Protein 3FSA (pdb70)

Sequence (122 aa):
AECSSVDIIQGNDQMQFNTNAITVDKSCKQQFTVNLSHPGNLPKNVMMGHNWVLSTAADMMQGVVTDGMASSGLDKDYLKPDDSRVIIAHTKLIGSGEKKDSSVTFDVSKLE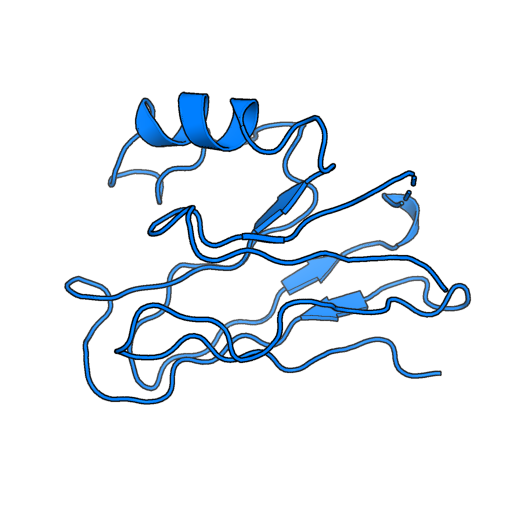QQQYYMMFFCAAHAAMKGTTLTTTLK

CATH classification: 2.60.40.420

InterPro domains:
  IPR000923 Blue (type 1) copper domain [PF00127] (21-148)
  IPR008972 Cupredoxin [G3DSA:2.60.40.420] (21-148)
  IPR008972 Cupredoxin [SSF49503] (21-147)
  IPR014068 Azurin [TIGR02695] (23-147)
  IPR014068 Azurin [cd13922] (23-147)
  IPR028871 Blue (type 1) copper protein, binding site [PS00196] (125-141)
  IPR050845 Copper-binding electron transfer protein [PTHR38439] (21-148)

Solvent-accessible surface area: 6513 Å² total; per-residue (Å²): 110,75,46,60,38,108,1,76,0,47,40,100,79,59,21,86,47,107,61,5,87,0,48,147,79,6,165,66,1,32,0,46,2,41,3,56,40,126,61,64,108,134,90,35,5,0,1,0,0,0,0,27,39,98,46,22,152,26,0,41,90,47,0,123,92,37,16,135,125,100,55,54,13,81,72,146,14,114,63,27,42,9,94,2,112,34,0,2,30,77,76,156,35,63,26,78,10,77,12,92,119,37,131,117,16,28,0,0,0,10,37,35,32,78,8,110,4,60,0,62,66,72

Secondary structure (DSSP, 8-state):
---EEEEEB-TTS-BS-SEEEE-TT-SEEEEEEE--SS--HHHH-B--EEEEHHHHHHHHHHHHHH-GGGTTS-TT-TT--EEPPPB-TT-EEEEEEEGGG---EEEE-SSSTT-EEEEEE-

GO terms:
  GO:0046914 transition metal ion binding (F, IDA)
  GO:0005507 copper ion binding (F, IMP)
  GO:0008270 zinc ion binding (F, IMP)
  GO:0042802 identical protein binding (F, IPI)
  GO:0005515 protein binding (F, IPI)

Radius of gyration: 13.49 Å; Cα contacts (8 Å, |Δi|>4): 338; chains: 1; bounding box: 36×30×26 Å

Organism: Pseudomonas aeruginosa (strain ATCC 15692 / DSM 22644 / CIP 104116 / JCM 14847 / LMG 12228 / 1C / PRS 101 / PAO1) (NCBI:txid208964)

Nearest PDB structures (foldseek):
  3fsa-assembly1_A  TM=1.008E+00  e=1.545E-28  Pseudomonas aeruginosa
  2xv0-assembly1_A  TM=1.008E+00  e=2.249E-27  Pseudomonas aeruginosa
  2xv2-assembly1_A  TM=1.007E+00  e=1.869E-26  Pseudomonas aeruginosa
  2hx9-assembly2_B  TM=9.773E-01  e=2.716E-26  Pseudomonas aeruginosa
  2hx7-assembly2_B  TM=9.762E-01  e=3.708E-26  Pseudomonas aeruginosa

B-factor: mean 9.91, std 6.48, range [3.51, 44.28]

Foldseek 3Di:
DAQEDEWEQEPVREIPDQEAEGELPDFKHKYKYAYADDWWLVVPWWKKWKFAPVCLVVQLVVLVVVDPVNQSGDPPPVRTQWMWDTGTHPDITMIMGGCVVDNWMKMATSVRRVHIHTYYHD

Structure (mmCIF, N/CA/C/O backbone):
data_3FSA
#
_entry.id   3FSA
#
_cell.length_a   40.135
_cell.length_b   46.314
_cell.length_c   58.096
_cell.angle_alpha   90.00
_cell.angle_beta   90.00
_cell.angle_gamma   90.00
#
_symmetry.space_group_name_H-M   'P 21 21 21'
#
loop_
_entity.id
_entity.type
_entity.pdbx_description
1 polymer Azurin
2 non-polymer 'COPPER (I) ION'
3 water water
#
loop_
_atom_site.group_PDB
_atom_site.id
_atom_site.type_symbol
_atom_site.label_atom_id
_atom_site.label_alt_id
_atom_site.label_comp_id
_atom_site.label_asym_id
_atom_site.label_entity_id
_atom_site.label_seq_id
_atom_site.pdbx_PDB_ins_code
_atom_site.Cartn_x
_atom_site.Cartn_y
_atom_site.Cartn_z
_atom_site.occupancy
_atom_site.B_iso_or_equiv
_atom_site.auth_seq_id
_atom_site.auth_comp_id
_atom_site.auth_asym_id
_atom_site.auth_atom_id
_atom_site.pdbx_PDB_model_num
ATOM 1 N N . ALA A 1 1 ? -7.466 43.720 20.262 1.00 19.55 1 ALA A N 1
ATOM 2 C CA . ALA A 1 1 ? -6.638 43.552 19.031 1.00 16.50 1 ALA A CA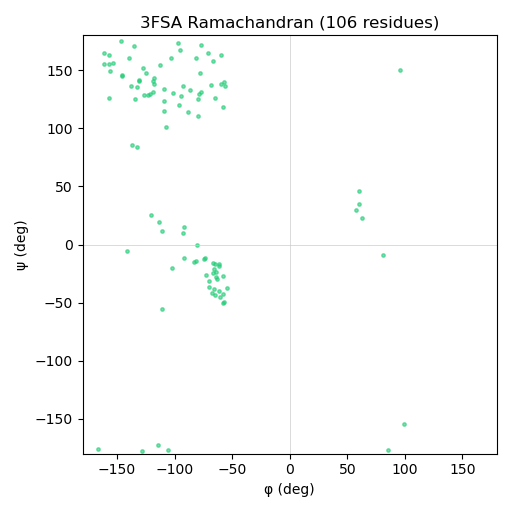 1
ATOM 3 C C . ALA A 1 1 ? -5.221 43.041 19.317 1.00 15.10 1 ALA A C 1
ATOM 4 O O . ALA A 1 1 ? -4.648 43.261 20.396 1.00 19.10 1 ALA A O 1
ATOM 6 N N . GLU A 1 2 ? -4.697 42.344 18.342 1.00 13.17 2 GLU A N 1
ATOM 7 C CA . GLU A 1 2 ? -3.346 41.854 18.291 1.00 12.80 2 GLU A CA 1
ATOM 8 C C . GLU A 1 2 ? -2.550 42.869 17.472 1.00 11.87 2 GLU A C 1
ATOM 9 O O . GLU A 1 2 ? -2.880 43.078 16.285 1.00 15.78 2 GLU A O 1
ATOM 11 N N . CYS A 1 3 ? -1.506 43.492 18.035 1.00 8.10 3 CYS A N 1
ATOM 12 C CA . CYS A 1 3 ? -0.712 44.461 17.274 1.00 6.67 3 CYS A CA 1
ATOM 13 C C . CYS A 1 3 ? 0.759 44.027 17.199 1.00 5.23 3 CYS A C 1
ATOM 14 O O . CYS A 1 3 ? 1.660 44.836 16.984 1.00 5.04 3 CYS A O 1
ATOM 17 N N . SER A 1 4 ? 0.986 42.714 17.311 1.00 5.78 4 SER A N 1
ATOM 18 C CA A SER A 1 4 ? 2.314 42.204 17.055 0.50 4.85 4 SER A CA 1
ATOM 19 C CA B SER A 1 4 ? 2.332 42.149 17.143 0.50 5.80 4 SER A CA 1
ATOM 20 C C . SER A 1 4 ? 2.188 40.791 16.468 1.00 5.26 4 SER A C 1
ATOM 21 O O . SER A 1 4 ? 1.117 40.175 16.502 1.00 7.16 4 SER A O 1
ATOM 26 N N . VAL A 1 5 ? 3.311 40.317 15.934 1.00 4.72 5 VAL A N 1
ATOM 27 C CA . VAL A 1 5 ? 3.384 38.961 15.399 1.00 4.67 5 VAL A CA 1
ATOM 28 C C . VAL A 1 5 ? 4.780 38.443 15.661 1.00 4.33 5 VAL A C 1
ATOM 29 O O . VAL A 1 5 ? 5.765 39.174 15.590 1.00 4.91 5 VAL A O 1
ATOM 33 N N . ASP A 1 6 ? 4.852 37.124 15.926 1.00 4.83 6 ASP A N 1
ATOM 34 C CA . ASP A 1 6 ? 6.113 36.425 16.020 1.00 4.67 6 ASP A CA 1
ATOM 35 C C . ASP A 1 6 ? 6.324 35.653 14.695 1.00 5.23 6 ASP A C 1
ATOM 36 O O . ASP A 1 6 ? 5.411 34.966 14.232 1.00 6.58 6 ASP A O 1
ATOM 41 N N . ILE A 1 7 ? 7.508 35.813 14.109 1.00 4.35 7 ILE A N 1
ATOM 42 C CA A ILE A 1 7 ? 7.798 35.112 12.866 0.50 4.31 7 ILE A CA 1
ATOM 43 C CA B ILE A 1 7 ? 7.860 35.201 12.822 0.50 4.48 7 ILE A CA 1
ATOM 44 C C . ILE A 1 7 ? 9.179 34.500 12.984 1.00 3.98 7 ILE A C 1
ATOM 45 O O . ILE A 1 7 ? 10.085 35.036 13.633 1.00 4.66 7 ILE A O 1
ATOM 54 N N . GLN A 1 8 ? 9.324 33.327 12.358 1.00 4.01 8 GLN A N 1
ATOM 55 C CA . GLN A 1 8 ? 10.557 32.559 12.379 1.00 3.94 8 GLN A CA 1
ATOM 56 C C . GLN A 1 8 ? 11.100 32.432 10.956 1.00 4.28 8 GLN A C 1
ATOM 57 O O . GLN A 1 8 ? 10.320 32.249 10.014 1.00 5.13 8 GLN A O 1
ATOM 63 N N . GLY A 1 9 ? 12.425 32.485 10.831 1.00 4.21 9 GLY A N 1
ATOM 64 C CA . GLY A 1 9 ? 13.112 32.088 9.610 1.00 4.65 9 GLY A CA 1
ATOM 65 C C . GLY A 1 9 ? 14.117 30.997 9.967 1.00 4.61 9 GLY A C 1
ATOM 66 O O . GLY A 1 9 ? 14.890 31.179 10.910 1.00 5.58 9 GLY A O 1
ATOM 67 N N . ASN A 1 10 ? 14.102 29.867 9.256 1.00 5.27 10 ASN A N 1
ATOM 68 C CA . ASN A 1 10 ? 14.829 28.695 9.714 1.00 5.57 10 ASN A CA 1
ATOM 69 C C . ASN A 1 10 ? 15.986 28.306 8.808 1.00 5.16 10 ASN A C 1
ATOM 70 O O . ASN A 1 10 ? 16.367 29.024 7.870 1.00 6.04 10 ASN A O 1
ATOM 75 N N . ASP A 1 11 ? 16.593 27.153 9.093 1.00 5.73 11 ASP A N 1
ATOM 76 C CA . ASP A 1 11 ? 17.756 26.725 8.310 1.00 6.18 11 ASP A CA 1
ATOM 77 C C . ASP A 1 11 ? 17.372 26.245 6.919 1.00 8.15 11 ASP A C 1
ATOM 78 O O . ASP A 1 11 ? 18.249 26.042 6.077 1.00 11.90 11 ASP A O 1
ATOM 83 N N . GLN A 1 12 ? 16.076 26.046 6.688 1.00 8.27 12 GLN A N 1
ATOM 84 C CA . GLN A 1 12 ? 15.545 25.625 5.393 1.00 9.08 12 GLN A CA 1
ATOM 85 C C . GLN A 1 12 ? 15.135 26.795 4.499 1.00 8.02 12 GLN A C 1
ATOM 86 O O . GLN A 1 12 ? 14.474 26.614 3.481 1.00 9.37 12 GLN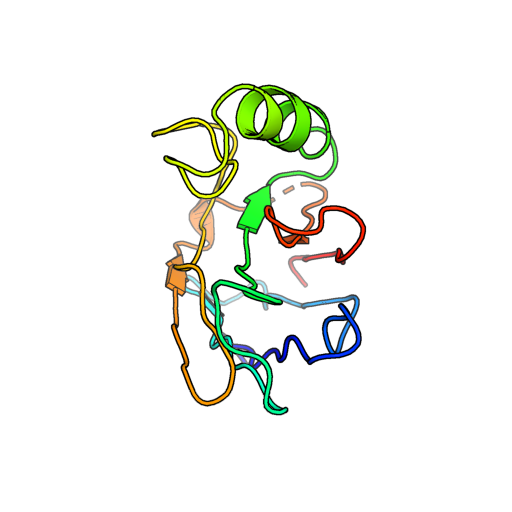 A O 1
ATOM 89 N N . MET A 1 13 ? 15.590 28.002 4.846 1.00 7.49 13 MET A N 1
ATOM 90 C CA . MET A 1 13 ? 15.387 29.168 3.985 1.00 7.31 13 MET A CA 1
ATOM 91 C C . MET A 1 13 ? 13.905 29.425 3.784 1.00 6.56 13 MET A C 1
ATOM 92 O O . MET A 1 13 ? 13.440 29.716 2.674 1.00 7.59 13 MET A O 1
ATOM 97 N N . GLN A 1 14 ? 13.145 29.379 4.895 1.00 7.31 14 GLN A N 1
ATOM 98 C CA . GLN A 1 14 ? 11.754 29.693 4.850 1.00 7.72 14 GLN A CA 1
ATOM 99 C C . GLN A 1 14 ? 11.297 30.395 6.162 1.00 6.41 14 GLN A C 1
ATOM 100 O O . GLN A 1 14 ? 11.799 30.107 7.261 1.00 7.13 14 GLN A O 1
ATOM 103 N N . PHE A 1 15 ? 10.354 31.329 5.975 1.00 5.72 15 PHE A N 1
ATOM 104 C CA . PHE A 1 15 ? 9.601 31.864 7.082 1.00 4.94 15 PHE A CA 1
ATOM 105 C C . PHE A 1 15 ? 8.480 30.884 7.410 1.00 5.67 15 PHE A C 1
ATOM 106 O O . PHE A 1 15 ? 8.094 30.046 6.582 1.00 8.28 15 PHE A O 1
ATOM 114 N N . ASN A 1 16 ? 7.950 31.018 8.635 1.00 5.34 16 ASN A N 1
ATOM 115 C CA . ASN A 1 16 ? 6.915 30.098 9.085 1.00 6.21 16 ASN A CA 1
ATOM 116 C C . ASN A 1 16 ? 5.501 30.583 8.830 1.00 7.20 16 ASN A C 1
ATOM 117 O O . ASN A 1 16 ? 4.525 29.944 9.269 1.00 10.55 16 ASN A O 1
ATOM 122 N N . THR A 1 17 ? 5.367 31.659 8.070 1.00 6.70 17 THR A N 1
ATOM 123 C CA . THR A 1 17 ? 4.064 32.072 7.558 1.00 7.78 17 THR A CA 1
ATOM 124 C C . THR A 1 17 ? 4.290 32.846 6.287 1.00 6.23 17 THR A C 1
ATOM 125 O O . THR A 1 17 ? 5.355 33.423 6.064 1.00 6.03 17 THR A O 1
ATOM 129 N N . ASN A 1 18 ? 3.241 32.860 5.465 1.00 6.25 18 ASN A N 1
ATOM 130 C CA . ASN A 1 18 ? 3.187 33.670 4.266 1.00 5.47 18 ASN A CA 1
ATOM 131 C C . ASN A 1 18 ? 2.179 34.811 4.365 1.00 5.01 18 ASN A C 1
ATOM 132 O O . ASN A 1 18 ? 1.930 35.465 3.354 1.00 5.15 18 ASN A O 1
ATOM 137 N N . ALA A 1 19 ? 1.650 35.092 5.548 1.00 5.93 19 ALA A N 1
ATOM 138 C CA . ALA A 1 19 ? 0.602 36.110 5.640 1.00 6.85 19 ALA A CA 1
ATOM 139 C C . ALA A 1 19 ? 0.578 36.654 7.076 1.00 7.71 19 ALA A C 1
ATOM 140 O O . ALA A 1 19 ? 0.477 35.913 8.048 1.00 12.03 19 ALA A O 1
ATOM 142 N N . ILE A 1 20 ? 0.679 37.973 7.188 1.00 6.36 20 ILE A N 1
ATOM 143 C CA . ILE A 1 20 ? 0.580 38.710 8.442 1.00 6.82 20 ILE A CA 1
ATOM 144 C C . ILE A 1 20 ? -0.606 39.632 8.333 1.00 7.70 20 ILE A C 1
ATOM 145 O O . ILE A 1 20 ? -0.809 40.270 7.287 1.00 8.83 20 ILE A O 1
ATOM 150 N N . THR A 1 21 ? -1.392 39.740 9.406 1.00 9.17 21 THR A N 1
ATOM 151 C CA . THR A 1 21 ? -2.484 40.694 9.524 1.00 9.77 21 THR A CA 1
ATOM 152 C C . THR A 1 21 ? -2.120 41.791 10.531 1.00 9.05 21 THR A C 1
ATOM 153 O O . THR A 1 21 ? -1.660 41.450 11.640 1.00 9.69 21 THR A O 1
ATOM 157 N N . VAL A 1 22 ? -2.373 43.044 10.141 1.00 8.53 22 VAL A N 1
ATOM 158 C CA . VAL A 1 22 ? -2.270 44.210 11.054 1.00 7.62 22 VAL A CA 1
ATOM 159 C C . VAL A 1 22 ? -3.707 44.677 11.308 1.00 7.72 22 VAL A C 1
ATOM 160 O O . VAL A 1 22 ? -4.393 45.112 10.365 1.00 10.24 22 VAL A O 1
ATOM 164 N N . ASP A 1 23 ? -4.194 44.583 12.546 1.00 7.66 23 ASP A N 1
ATOM 165 C CA . ASP A 1 23 ? -5.546 45.071 12.862 1.00 7.97 23 ASP A CA 1
ATOM 166 C C . ASP A 1 23 ? -5.624 46.546 12.549 1.00 8.01 23 ASP A C 1
ATOM 167 O O . ASP A 1 23 ? -4.730 47.304 12.925 1.00 8.83 23 ASP A O 1
ATOM 172 N N . LYS A 1 24 ? -6.749 46.957 11.938 1.00 9.36 24 LYS A N 1
ATOM 173 C CA . LYS A 1 24 ? -6.963 48.331 11.533 1.00 10.80 24 LYS A CA 1
ATOM 174 C C . LYS A 1 24 ? -6.955 49.312 12.735 1.00 10.21 24 LYS A C 1
ATOM 175 O O . LYS A 1 24 ? -6.805 50.527 12.521 1.00 11.15 24 LYS A O 1
ATOM 181 N N . SER A 1 25 ? -7.136 48.814 13.968 1.00 8.66 25 SER A N 1
ATOM 182 C CA . SER A 1 25 ? -7.085 49.672 15.143 1.00 9.10 25 SER A CA 1
ATOM 183 C C . SER A 1 25 ? -5.674 49.920 15.638 1.00 8.10 25 SER A C 1
ATOM 184 O O . SER A 1 25 ? -5.468 50.829 16.449 1.00 9.48 25 SER A O 1
ATOM 187 N N . CYS A 1 26 ? -4.691 49.140 15.203 1.00 8.09 26 CYS A N 1
ATOM 188 C CA . CYS A 1 26 ? -3.320 49.342 15.705 1.00 8.00 26 CYS A CA 1
ATOM 189 C C . CYS A 1 26 ? -2.740 50.662 15.200 1.00 7.93 26 CYS A C 1
ATOM 190 O O . CYS A 1 26 ? -2.858 50.967 14.020 1.00 10.02 26 CYS A O 1
ATOM 193 N N . LYS A 1 27 ? -2.073 51.399 16.069 1.00 7.94 27 LYS A N 1
ATOM 194 C CA . LYS A 1 27 ? -1.290 52.562 15.589 1.00 7.70 27 LYS A CA 1
ATOM 195 C C . LYS A 1 27 ? 0.194 52.269 15.519 1.00 6.98 27 LYS A C 1
ATOM 196 O O . LYS A 1 27 ? 0.901 52.932 14.770 1.00 8.73 27 LYS A O 1
ATOM 202 N N . GLN A 1 28 ? 0.656 51.234 16.243 1.00 6.93 28 GLN A N 1
ATOM 203 C CA A GLN A 1 28 ? 2.011 50.716 16.061 0.50 6.46 28 GLN A CA 1
ATOM 204 C CA B GLN A 1 28 ? 2.015 50.706 16.117 0.50 6.40 28 GLN A CA 1
ATOM 205 C C . GLN A 1 28 ? 1.880 49.200 15.974 1.00 6.58 28 GLN A C 1
ATOM 206 O O . GLN A 1 28 ? 0.952 48.598 16.537 1.00 9.18 28 GLN A O 1
ATOM 211 N N . PHE A 1 29 ? 2.827 48.607 15.271 1.00 5.56 29 PHE A N 1
ATOM 212 C CA . PHE A 1 29 ? 2.833 47.155 15.069 1.00 5.10 29 PHE A CA 1
ATOM 213 C C . PHE A 1 29 ? 4.271 46.667 15.236 1.00 4.40 29 PHE A C 1
ATOM 214 O O . PHE A 1 29 ? 5.195 47.314 14.747 1.00 5.00 29 PHE A O 1
ATOM 222 N N . THR A 1 30 ? 4.429 45.545 15.950 1.00 4.07 30 THR A N 1
ATOM 223 C CA . THR A 1 30 ? 5.737 45.001 16.232 1.00 3.71 30 THR A CA 1
ATOM 224 C C . THR A 1 30 ? 5.873 43.590 15.613 1.00 3.62 30 THR A C 1
ATOM 225 O O . THR A 1 30 ? 5.004 42.743 15.792 1.00 4.60 30 THR A O 1
ATOM 229 N N . VAL A 1 31 ? 6.992 43.387 14.907 1.00 3.61 31 VAL A N 1
ATOM 230 C CA . VAL A 1 31 ? 7.355 42.087 14.363 1.00 3.74 31 VAL A CA 1
ATOM 231 C C . VAL A 1 31 ? 8.546 41.558 15.162 1.00 3.76 31 VAL A C 1
ATOM 232 O O . VAL A 1 31 ? 9.581 42.221 15.246 1.00 4.53 31 VAL A O 1
ATOM 236 N N . ASN A 1 32 ? 8.365 40.362 15.730 1.00 4.02 32 ASN A N 1
ATOM 237 C CA . ASN A 1 32 ? 9.402 39.712 16.543 1.00 4.11 32 ASN A CA 1
ATOM 238 C C . ASN A 1 32 ? 9.964 38.529 15.711 1.00 4.12 32 ASN A C 1
ATOM 239 O O . ASN A 1 32 ? 9.324 37.491 15.618 1.00 4.69 32 ASN A O 1
ATOM 244 N N . LEU A 1 33 ? 11.127 38.751 15.107 1.00 4.22 33 LEU A N 1
ATOM 245 C CA . LEU A 1 33 ? 11.759 37.747 14.248 1.00 3.99 33 LEU A CA 1
ATOM 246 C C . LEU A 1 33 ? 12.734 36.895 15.086 1.00 3.99 33 LEU A C 1
ATOM 247 O O . LEU A 1 33 ? 13.518 37.414 15.889 1.00 4.90 33 LEU A O 1
ATOM 252 N N . SER A 1 34 ? 12.676 35.574 14.858 1.00 4.09 34 SER A N 1
ATOM 253 C CA . SER A 1 34 ? 13.632 34.659 15.463 1.00 3.93 34 SER A CA 1
ATOM 254 C C . SER A 1 34 ? 14.112 33.675 14.402 1.00 3.88 34 SER A C 1
ATOM 255 O O . SER A 1 34 ? 13.588 33.619 13.289 1.00 4.68 34 SER A O 1
ATOM 258 N N . HIS A 1 35 ? 15.142 32.895 14.776 1.00 4.78 35 HIS A N 1
ATOM 259 C CA . HIS A 1 35 ? 15.781 31.992 13.834 1.00 4.88 35 HIS A CA 1
ATOM 260 C C . HIS A 1 35 ? 16.039 30.643 14.550 1.00 5.44 35 HIS A C 1
ATOM 261 O O . HIS A 1 35 ? 17.139 30.358 15.004 1.00 6.99 35 HIS A O 1
ATOM 268 N N . PRO A 1 36 ? 15.040 29.777 14.541 1.00 5.66 36 PRO A N 1
ATOM 269 C CA . PRO A 1 36 ? 15.232 28.391 14.952 1.00 7.43 36 PRO A CA 1
ATOM 270 C C . PRO A 1 36 ? 16.331 27.746 13.997 1.00 7.55 36 PRO A C 1
ATOM 271 O O . PRO A 1 36 ? 16.581 28.224 12.874 1.00 7.68 36 PRO A O 1
ATOM 275 N N . GLY A 1 37 ? 16.840 26.636 14.462 1.00 8.04 37 GLY A N 1
ATOM 276 C CA . GLY A 1 37 ? 17.859 25.917 13.776 1.00 8.17 37 GLY A CA 1
ATOM 277 C C . GLY A 1 37 ? 19.224 26.205 14.339 1.00 7.28 37 GLY A C 1
ATOM 278 O O . GLY A 1 37 ? 19.393 26.528 15.518 1.00 8.01 37 GLY A O 1
ATOM 279 N N . ASN A 1 38 ? 20.221 26.031 13.463 1.00 5.76 38 ASN A N 1
ATOM 280 C CA . ASN A 1 38 ? 21.595 25.918 13.904 1.00 5.64 38 ASN A CA 1
ATOM 281 C C . ASN A 1 38 ? 22.575 26.614 13.012 1.00 5.19 38 ASN A C 1
ATOM 282 O O . ASN A 1 38 ? 23.784 26.635 13.361 1.00 6.08 38 ASN A O 1
ATOM 287 N N . LEU A 1 39 ? 22.167 27.173 11.865 1.00 5.00 39 LEU A N 1
ATOM 288 C CA . LEU A 1 39 ? 23.127 27.807 10.970 1.00 5.15 39 LEU A CA 1
ATOM 289 C C . LEU A 1 39 ? 23.327 29.269 11.383 1.00 4.92 39 LEU A C 1
ATOM 290 O O . LEU A 1 39 ? 22.368 30.020 11.603 1.00 5.36 39 LEU A O 1
ATOM 295 N N . PRO A 1 40 ? 24.599 29.695 11.455 1.00 5.15 40 PRO A N 1
ATOM 296 C CA . PRO A 1 40 ? 24.890 31.073 11.875 1.00 5.52 40 PRO A CA 1
ATOM 297 C C . PRO A 1 40 ? 24.633 32.060 10.744 1.00 5.69 40 PRO A C 1
ATOM 298 O O . PRO A 1 40 ? 24.381 31.691 9.578 1.00 6.22 40 PRO A O 1
ATOM 302 N N . LYS A 1 41 ? 24.700 33.343 11.090 1.00 6.56 41 LYS A N 1
ATOM 303 C CA . LYS A 1 41 ? 24.254 34.394 10.140 1.00 7.49 41 LYS A CA 1
ATOM 304 C C . LYS A 1 41 ? 25.103 34.519 8.926 1.00 8.16 41 LYS A C 1
ATOM 305 O O . LYS A 1 41 ? 24.593 34.989 7.903 1.00 9.13 41 LYS A O 1
ATOM 311 N N . ASN A 1 42 ? 26.370 34.112 8.991 1.00 8.07 42 ASN A N 1
ATOM 312 C CA . ASN A 1 42 ? 27.251 34.120 7.812 1.00 9.12 42 ASN A CA 1
ATOM 313 C C . ASN A 1 42 ? 27.038 32.914 6.904 1.00 9.01 42 ASN A C 1
ATOM 314 O O . ASN A 1 42 ? 27.716 32.797 5.876 1.00 11.76 42 ASN A O 1
ATOM 319 N N . VAL A 1 43 ? 26.120 32.009 7.256 1.00 7.68 43 VAL A N 1
ATOM 320 C CA . VAL A 1 43 ? 25.711 30.917 6.398 1.00 7.61 43 VAL A CA 1
ATOM 321 C C . VAL A 1 43 ? 24.270 31.127 5.932 1.00 6.79 43 VAL A C 1
ATOM 322 O O . VAL A 1 43 ? 24.007 31.104 4.737 1.00 8.58 43 VAL A O 1
ATOM 326 N N . MET A 1 44 ? 23.355 31.299 6.885 1.00 5.95 44 MET A N 1
ATOM 327 C CA A MET A 1 44 ? 21.901 31.323 6.625 0.50 5.69 44 MET A CA 1
ATOM 328 C CA B MET A 1 44 ? 21.963 31.454 6.539 0.50 6.78 44 MET A CA 1
ATOM 329 C C . MET A 1 44 ? 21.272 32.414 7.501 1.00 5.48 44 MET A C 1
ATOM 330 O O . MET A 1 44 ? 20.336 32.120 8.266 1.00 7.96 44 MET A O 1
ATOM 339 N N . GLY A 1 45 ? 21.746 33.640 7.435 1.00 5.80 45 GLY A N 1
ATOM 340 C CA . GLY A 1 45 ? 21.134 34.744 8.145 1.00 5.49 45 GLY A CA 1
ATOM 341 C C . GLY A 1 45 ? 19.876 35.219 7.412 1.00 5.47 45 GLY A C 1
ATOM 342 O O . GLY A 1 45 ? 19.801 35.175 6.177 1.00 6.73 45 GLY A O 1
ATOM 343 N N . HIS A 1 46 ? 18.898 35.694 8.203 1.00 4.39 46 HIS A N 1
ATOM 344 C CA . HIS A 1 46 ? 17.659 36.231 7.666 1.00 4.27 46 HIS A CA 1
ATOM 345 C C . HIS A 1 46 ? 17.393 37.609 8.241 1.00 4.10 46 HIS A C 1
ATOM 346 O O . HIS A 1 46 ? 17.739 37.884 9.394 1.00 4.67 46 HIS A O 1
ATOM 353 N N . ASN A 1 47 ? 16.692 38.438 7.477 1.00 4.57 47 ASN A N 1
ATOM 354 C CA . ASN A 1 47 ? 16.046 39.621 8.030 1.00 4.38 47 ASN A CA 1
ATOM 355 C C . ASN A 1 47 ? 14.574 39.609 7.583 1.00 4.54 47 ASN A C 1
ATOM 356 O O . ASN A 1 47 ? 14.099 38.686 6.930 1.00 4.80 47 ASN A O 1
ATOM 361 N N . TRP A 1 48 ? 13.877 40.666 7.980 1.00 4.33 48 TRP A N 1
ATOM 362 C CA . TRP A 1 48 ? 12.465 40.842 7.635 1.00 4.06 48 TRP A CA 1
ATOM 363 C C . TRP A 1 48 ? 12.322 42.282 7.173 1.00 3.58 48 TRP A C 1
ATOM 364 O O . TRP A 1 48 ? 12.729 43.216 7.903 1.00 4.46 48 TRP A O 1
ATOM 375 N N . VAL A 1 49 ? 11.781 42.465 5.969 1.00 3.51 49 VAL A N 1
ATOM 376 C CA . VAL A 1 49 ? 11.715 43.765 5.286 1.00 3.60 49 VAL A CA 1
ATOM 377 C C . VAL A 1 49 ? 10.279 43.938 4.800 1.00 3.81 49 VAL A C 1
ATOM 378 O O . VAL A 1 49 ? 9.687 42.987 4.289 1.00 4.66 49 VAL A O 1
ATOM 382 N N . LEU A 1 50 ? 9.760 45.160 4.904 1.00 3.65 50 LEU A N 1
ATOM 383 C CA . LEU A 1 50 ? 8.383 45.469 4.496 1.00 3.71 50 LEU A CA 1
ATOM 384 C C . LEU A 1 50 ? 8.397 46.558 3.426 1.00 3.76 50 LEU A C 1
ATOM 385 O O . LEU A 1 50 ? 9.013 47.605 3.605 1.00 4.19 50 LEU A O 1
ATOM 390 N N . SER A 1 51 ? 7.678 46.294 2.316 1.00 3.96 51 SER A N 1
ATOM 391 C CA . SER A 1 51 ? 7.463 47.309 1.270 1.00 4.16 51 SER A CA 1
ATOM 392 C C . SER A 1 51 ? 6.077 47.076 0.686 1.00 4.31 51 SER A C 1
ATOM 393 O O . SER A 1 51 ? 5.432 46.085 0.971 1.00 4.94 51 SER A O 1
ATOM 396 N N . THR A 1 52 ? 5.650 47.969 -0.210 1.00 4.69 52 THR A N 1
ATOM 397 C CA . THR A 1 52 ? 4.468 47.594 -1.000 1.00 5.11 52 THR A CA 1
ATOM 398 C C . THR A 1 52 ? 4.842 46.406 -1.910 1.00 4.76 52 THR A C 1
ATOM 399 O O . THR A 1 52 ? 6.015 46.190 -2.283 1.00 4.93 52 THR A O 1
ATOM 403 N N . ALA A 1 53 ? 3.825 45.658 -2.330 1.00 5.65 53 ALA A N 1
ATOM 404 C CA . ALA A 1 53 ? 4.050 44.604 -3.309 1.00 5.97 53 ALA A CA 1
ATOM 405 C C . ALA A 1 53 ? 4.666 45.148 -4.594 1.00 5.82 53 ALA A C 1
ATOM 406 O O . ALA A 1 53 ? 5.579 44.554 -5.172 1.00 6.96 53 ALA A O 1
ATOM 408 N N . ALA A 1 54 ? 4.159 46.290 -5.038 1.00 6.38 54 ALA A N 1
ATOM 409 C CA . ALA A 1 54 ? 4.623 46.918 -6.275 1.00 6.89 54 ALA A CA 1
ATOM 410 C C . ALA A 1 54 ? 6.077 47.348 -6.209 1.00 6.15 54 ALA A C 1
ATOM 411 O O . ALA A 1 54 ? 6.743 47.393 -7.262 1.00 7.05 54 ALA A O 1
ATOM 413 N N . ASP A 1 55 ? 6.594 47.659 -5.011 1.00 5.11 55 ASP A N 1
ATOM 414 C CA . ASP A 1 55 ? 7.959 48.086 -4.835 1.00 5.01 55 ASP A CA 1
ATOM 415 C C . ASP A 1 55 ? 8.951 46.953 -4.542 1.00 4.82 55 ASP A C 1
ATOM 416 O O . ASP A 1 55 ? 10.163 47.191 -4.561 1.00 5.25 55 ASP A O 1
ATOM 421 N N . MET A 1 56 ? 8.479 45.738 -4.245 1.00 5.05 56 MET A N 1
ATOM 422 C CA A MET A 1 56 ? 9.346 44.683 -3.781 0.50 5.33 56 MET A CA 1
ATOM 423 C CA B MET A 1 56 ? 9.383 44.731 -3.747 0.50 5.09 56 MET A CA 1
ATOM 424 C C . MET A 1 56 ? 10.498 44.433 -4.740 1.00 4.83 56 MET A C 1
ATOM 425 O O . MET A 1 56 ? 11.658 44.352 -4.335 1.00 5.21 56 MET A O 1
ATOM 434 N N . GLN A 1 57 ? 10.184 44.217 -6.024 1.00 5.05 57 GLN A N 1
ATOM 435 C CA . GLN A 1 57 ? 11.275 43.865 -6.956 1.00 4.96 57 GLN A CA 1
ATOM 436 C C . GLN A 1 57 ? 12.317 44.966 -7.048 1.00 4.89 57 GLN A C 1
ATOM 437 O O . GLN A 1 57 ? 13.514 44.675 -7.123 1.00 5.45 57 GLN A O 1
ATOM 443 N N . GLY A 1 58 ? 11.885 46.231 -7.071 1.00 5.04 58 GLY A N 1
ATOM 444 C CA . GLY A 1 58 ? 12.846 47.327 -7.163 1.00 5.57 58 GLY A CA 1
ATOM 445 C C . GLY A 1 58 ? 13.716 47.425 -5.921 1.00 4.89 58 GLY A C 1
ATOM 446 O O . GLY A 1 58 ? 14.916 47.727 -6.017 1.00 5.95 58 GLY A O 1
ATOM 447 N N . VAL A 1 59 ? 13.135 47.190 -4.748 1.00 4.93 59 VAL A N 1
ATOM 448 C CA . VAL A 1 59 ? 13.912 47.158 -3.511 1.00 5.27 59 VAL A CA 1
ATOM 449 C C . VAL A 1 59 ? 14.957 46.047 -3.593 1.00 5.22 59 VAL A C 1
ATOM 450 O O . VAL A 1 59 ? 16.130 46.249 -3.235 1.00 5.87 59 VAL A O 1
ATOM 454 N N . VAL A 1 60 ? 14.542 44.860 -4.057 1.00 5.09 60 VAL A N 1
ATOM 455 C CA . VAL A 1 60 ? 15.475 43.746 -4.158 1.00 5.82 60 VAL A CA 1
ATOM 456 C C . VAL A 1 60 ? 16.579 44.058 -5.200 1.00 5.83 60 VAL A C 1
ATOM 457 O O . VAL A 1 60 ? 17.764 43.790 -4.936 1.00 7.18 60 VAL A O 1
ATOM 461 N N . THR A 1 61 ? 16.202 44.611 -6.348 1.00 5.52 61 THR A N 1
ATOM 462 C CA . THR A 1 61 ? 17.209 44.926 -7.378 1.00 6.15 61 THR A CA 1
ATOM 463 C C . THR A 1 61 ? 18.252 45.871 -6.824 1.00 6.19 61 THR A C 1
ATOM 464 O O . THR A 1 61 ? 19.466 45.650 -6.980 1.00 7.50 61 THR A O 1
ATOM 468 N N . ASP A 1 62 ? 17.819 46.979 -6.196 1.00 5.97 62 ASP A N 1
ATOM 469 C CA . ASP A 1 62 ? 18.776 47.953 -5.700 1.00 6.40 62 ASP A CA 1
ATOM 470 C C . ASP A 1 62 ? 19.548 47.404 -4.501 1.00 7.12 62 ASP A C 1
ATOM 471 O O . ASP A 1 62 ? 20.700 47.763 -4.282 1.00 8.92 62 ASP A O 1
ATOM 476 N N . GLY A 1 63 ? 18.901 46.541 -3.720 1.00 7.11 63 GLY A N 1
ATOM 477 C CA . GLY A 1 63 ? 19.563 45.910 -2.597 1.00 7.84 63 GLY A CA 1
ATOM 478 C C . GLY A 1 63 ? 20.642 44.947 -3.051 1.00 8.50 63 GLY A C 1
ATOM 479 O O . GLY A 1 63 ? 21.716 44.865 -2.431 1.00 8.87 63 GLY A O 1
ATOM 480 N N . MET A 1 64 ? 20.356 44.164 -4.110 1.00 9.56 64 MET A N 1
ATOM 481 C CA . MET A 1 64 ? 21.319 43.239 -4.665 1.00 9.08 64 MET A CA 1
ATOM 482 C C . MET A 1 64 ? 22.519 44.036 -5.034 1.00 8.53 64 MET A C 1
ATOM 483 O O . MET A 1 64 ? 23.672 43.621 -4.757 1.00 10.09 64 MET A O 1
ATOM 488 N N . ALA A 1 65 ? 22.331 45.140 -5.757 1.00 10.18 65 ALA A N 1
ATOM 489 C CA . ALA A 1 65 ? 23.444 45.960 -6.219 1.00 10.68 65 ALA A CA 1
ATOM 490 C C . ALA A 1 65 ? 24.217 46.561 -5.052 1.00 10.92 65 ALA A C 1
ATOM 491 O O . ALA A 1 65 ? 25.437 46.737 -5.141 1.00 12.89 65 ALA A O 1
ATOM 493 N N . SER A 1 66 ? 23.552 46.815 -3.923 1.00 9.47 66 SER A N 1
ATOM 494 C CA A SER A 1 66 ? 24.220 47.358 -2.737 0.50 8.60 66 SER A CA 1
ATOM 495 C CA B SER A 1 66 ? 24.168 47.349 -2.735 0.50 9.55 66 SER A CA 1
ATOM 496 C C . SER A 1 66 ? 25.055 46.295 -1.998 1.00 10.28 66 SER A C 1
ATOM 497 O O . SER A 1 66 ? 26.057 46.621 -1.374 1.00 12.20 66 SER A O 1
ATOM 502 N N . GLY A 1 67 ? 24.645 45.035 -2.057 1.00 9.58 67 GLY A N 1
ATOM 503 C CA . GLY A 1 67 ? 25.461 43.915 -1.638 1.00 9.39 67 GLY A CA 1
ATOM 504 C C . GLY A 1 67 ? 25.449 43.520 -0.166 1.00 7.58 67 GLY A C 1
ATOM 505 O O . GLY A 1 67 ? 24.741 44.067 0.683 1.00 8.13 67 GLY A O 1
ATOM 506 N N . LEU A 1 68 ? 26.278 42.520 0.128 1.00 7.03 68 LEU A N 1
ATOM 507 C CA . LEU A 1 68 ? 26.409 41.939 1.445 1.00 7.50 68 LEU A CA 1
ATOM 508 C C . LEU A 1 68 ? 26.730 42.982 2.500 1.00 7.92 68 LEU A C 1
ATOM 509 O O . LEU A 1 68 ? 26.224 42.921 3.633 1.00 9.59 68 LEU A O 1
ATOM 514 N N . ASP A 1 69 ? 27.549 43.965 2.145 1.00 9.12 69 ASP A N 1
ATOM 515 C CA . ASP A 1 69 ? 27.999 44.985 3.071 1.00 10.11 69 ASP A CA 1
ATOM 516 C C . ASP A 1 69 ? 26.824 45.747 3.684 1.00 10.49 69 ASP A C 1
ATOM 517 O O . ASP A 1 69 ? 26.974 46.320 4.746 1.00 12.89 69 ASP A O 1
ATOM 522 N N . LYS A 1 70 ? 25.707 45.818 2.966 1.00 9.74 70 LYS A N 1
ATOM 523 C CA . LYS A 1 70 ? 24.516 46.561 3.366 1.00 9.73 70 LYS A CA 1
ATOM 524 C C . LYS A 1 70 ? 23.297 45.638 3.659 1.00 8.83 70 LYS A C 1
ATOM 525 O O . LYS A 1 70 ? 22.147 46.104 3.629 1.00 9.30 70 LYS A O 1
ATOM 531 N N . ASP A 1 71 ? 23.522 44.343 3.918 1.00 8.44 71 ASP A N 1
ATOM 532 C CA . ASP A 1 71 ? 22.408 43.389 4.129 1.00 8.01 71 ASP A CA 1
ATOM 533 C C . ASP A 1 71 ? 21.474 43.369 2.931 1.00 6.74 71 ASP A C 1
ATOM 534 O O . ASP A 1 71 ? 20.275 43.080 3.066 1.00 7.92 71 ASP A O 1
ATOM 539 N N . TYR A 1 72 ? 22.004 43.645 1.739 1.00 6.04 72 TYR A N 1
ATOM 540 C CA . TYR A 1 72 ? 21.210 43.553 0.505 1.00 6.10 72 TYR A CA 1
ATOM 541 C C . TYR A 1 72 ? 20.020 44.487 0.530 1.00 5.88 72 TYR A C 1
ATOM 542 O O . TYR A 1 72 ? 18.990 44.203 -0.116 1.00 6.13 72 TYR A O 1
ATOM 551 N N . LEU A 1 73 ? 20.178 45.657 1.143 1.00 6.42 73 LEU A N 1
ATOM 552 C CA . LEU A 1 73 ? 19.193 46.736 1.080 1.00 6.28 73 LEU A CA 1
ATOM 553 C C . LEU A 1 73 ? 19.930 48.042 0.760 1.00 6.92 73 LEU A C 1
ATOM 554 O O . LEU A 1 73 ? 20.972 48.337 1.351 1.00 8.71 73 LEU A O 1
ATOM 559 N N . LYS A 1 74 ? 19.370 48.829 -0.157 1.00 6.99 74 LYS A N 1
ATOM 560 C CA . LYS A 1 74 ? 19.908 50.154 -0.410 1.00 8.45 74 LYS A CA 1
ATOM 561 C C . LYS A 1 74 ? 19.714 50.983 0.872 1.00 8.74 74 LYS A C 1
ATOM 562 O O . LYS A 1 74 ? 18.582 51.118 1.367 1.00 8.26 74 LYS A O 1
ATOM 568 N N . PRO A 1 75 ? 20.778 51.582 1.407 1.00 10.42 75 PRO A N 1
ATOM 569 C CA . PRO A 1 75 ? 20.592 52.402 2.609 1.00 11.46 75 PRO A CA 1
ATOM 570 C C . PRO A 1 75 ? 19.569 53.499 2.390 1.00 11.10 75 PRO A C 1
ATOM 571 O O . PRO A 1 75 ? 19.568 54.157 1.375 1.00 11.83 75 PRO A O 1
ATOM 575 N N . ASP A 1 76 ? 18.697 53.665 3.377 1.00 11.86 76 ASP A N 1
ATOM 576 C CA . ASP A 1 76 ? 17.719 54.732 3.415 1.00 12.06 76 ASP A CA 1
ATOM 577 C C . ASP A 1 76 ? 16.709 54.656 2.261 1.00 11.41 76 ASP A C 1
ATOM 578 O O . ASP A 1 76 ? 16.049 55.638 1.946 1.00 14.39 76 ASP A O 1
ATOM 583 N N . ASP A 1 77 ? 16.526 53.490 1.695 1.00 9.60 77 ASP A N 1
ATOM 584 C CA . ASP A 1 77 ? 15.554 53.310 0.604 1.00 8.09 77 ASP A CA 1
ATOM 585 C C . ASP A 1 77 ? 14.168 53.727 1.069 1.00 7.84 77 ASP A C 1
ATOM 586 O O . ASP A 1 77 ? 13.620 53.135 2.030 1.00 8.34 77 ASP A O 1
ATOM 591 N N . SER A 1 78 ? 13.591 54.739 0.431 1.00 8.91 78 SER A N 1
ATOM 592 C CA . SER A 1 78 ? 12.300 55.263 0.834 1.00 10.19 78 SER A CA 1
ATOM 593 C C . SER A 1 78 ? 11.163 54.277 0.664 1.00 8.82 78 SER A C 1
ATOM 594 O O . SER A 1 78 ? 10.083 54.513 1.203 1.00 11.32 78 SER A O 1
ATOM 597 N N . ARG A 1 79 ? 11.363 53.224 -0.120 1.00 7.10 79 ARG A N 1
ATOM 598 C CA . ARG A 1 79 ? 10.329 52.212 -0.328 1.00 6.28 79 ARG A CA 1
ATOM 599 C C . ARG A 1 79 ? 10.276 51.199 0.807 1.00 5.62 79 ARG A C 1
ATOM 600 O O . ARG A 1 79 ? 9.330 50.414 0.861 1.00 6.49 79 ARG A O 1
ATOM 608 N N . VAL A 1 80 ? 11.287 51.146 1.667 1.00 5.94 80 VAL A N 1
ATOM 609 C CA . VAL A 1 80 ? 11.334 50.200 2.769 1.00 5.93 80 VAL A CA 1
ATOM 610 C C . VAL A 1 80 ? 10.634 50.857 3.966 1.00 5.60 80 VAL A C 1
ATOM 611 O O . VAL A 1 80 ? 11.102 51.867 4.506 1.00 7.22 80 VAL A O 1
ATOM 615 N N . ILE A 1 81 ? 9.504 50.295 4.368 1.00 5.27 81 ILE A N 1
ATOM 616 C CA A ILE A 1 81 ? 8.670 50.806 5.499 0.25 5.17 81 ILE A CA 1
ATOM 617 C CA B ILE A 1 81 ? 8.731 50.842 5.448 0.75 5.37 81 ILE A CA 1
ATOM 618 C C . ILE A 1 81 ? 9.362 50.531 6.803 1.00 5.16 81 ILE A C 1
ATOM 619 O O . ILE A 1 81 ? 9.367 51.371 7.713 1.00 6.57 81 ILE A O 1
ATOM 628 N N . ALA A 1 82 ? 9.886 49.314 6.932 1.00 4.58 82 ALA A N 1
ATOM 629 C CA . ALA A 1 82 ? 10.514 48.856 8.185 1.00 4.71 82 ALA A CA 1
ATOM 630 C C . ALA A 1 82 ? 11.391 47.658 7.825 1.00 4.13 82 ALA A C 1
ATOM 631 O O . ALA A 1 82 ? 11.131 46.948 6.835 1.00 4.71 82 ALA A O 1
ATOM 633 N N . HIS A 1 83 ? 12.404 47.409 8.650 1.00 4.30 83 HIS A N 1
ATOM 634 C CA . HIS A 1 83 ? 13.209 46.205 8.477 1.00 4.13 83 HIS A CA 1
ATOM 635 C C . HIS A 1 83 ? 13.876 45.871 9.803 1.00 4.18 83 HIS A C 1
ATOM 636 O O . HIS A 1 83 ? 14.114 46.757 10.620 1.00 5.14 83 HIS A O 1
ATOM 643 N N . THR A 1 84 ? 14.214 44.580 9.960 1.00 4.45 84 THR A N 1
ATOM 644 C CA . THR A 1 84 ? 14.999 44.133 11.086 1.00 4.26 84 THR A CA 1
ATOM 645 C C . THR A 1 84 ? 16.475 44.026 10.709 1.00 4.47 84 THR A C 1
ATOM 646 O O . THR A 1 84 ? 16.867 44.128 9.537 1.00 5.93 84 THR A O 1
ATOM 650 N N . LYS A 1 85 ? 17.299 43.757 11.723 1.00 4.88 85 LYS A N 1
ATOM 651 C CA . LYS A 1 85 ? 18.688 43.328 11.478 1.00 5.63 85 LYS A CA 1
ATOM 652 C C . LYS A 1 85 ? 18.686 41.898 10.904 1.00 4.78 85 LYS A C 1
ATOM 653 O O . LYS A 1 85 ? 17.694 41.159 10.983 1.00 5.01 85 LYS A O 1
ATOM 659 N N . LEU A 1 86 ? 19.841 41.526 10.351 1.00 4.93 86 LEU A N 1
ATOM 660 C CA . LEU A 1 86 ? 20.111 40.163 9.919 1.00 4.89 86 LEU A CA 1
ATOM 661 C C . LEU A 1 86 ? 20.474 39.323 11.154 1.00 4.97 86 LEU A C 1
ATOM 662 O O . LEU A 1 86 ? 21.333 39.724 11.971 1.00 6.38 86 LEU A O 1
ATOM 667 N N . ILE A 1 87 ? 19.804 38.174 11.288 1.00 4.23 87 ILE A N 1
ATOM 668 C CA . ILE A 1 87 ? 20.004 37.287 12.445 1.00 4.42 87 ILE A CA 1
ATOM 669 C C . ILE A 1 87 ? 20.373 35.876 11.974 1.00 4.34 87 IL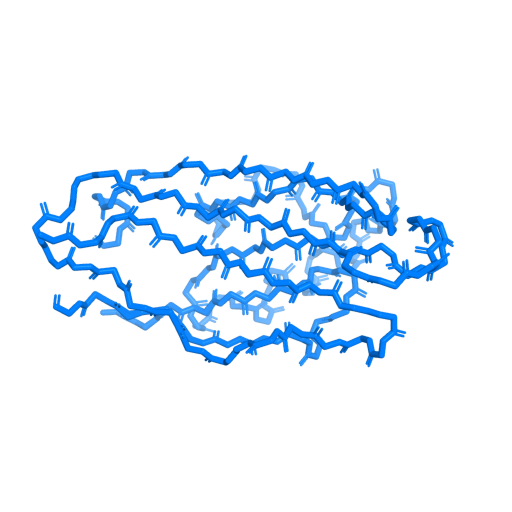E A C 1
ATOM 670 O O . ILE A 1 87 ? 19.883 35.379 10.954 1.00 4.88 87 ILE A O 1
ATOM 675 N N . GLY A 1 88 ? 21.198 35.226 12.802 1.00 5.03 88 GLY A N 1
ATOM 676 C CA . GLY A 1 88 ? 21.516 33.815 12.638 1.00 5.11 88 GLY A CA 1
ATOM 677 C C . GLY A 1 88 ? 20.817 32.978 13.673 1.00 4.90 88 GLY A C 1
ATOM 678 O O . GLY A 1 88 ? 20.040 33.468 14.516 1.00 5.30 88 GLY A O 1
ATOM 679 N N . SER A 1 89 ? 21.106 31.655 13.643 1.00 5.03 89 SER A N 1
ATOM 680 C CA . SER A 1 89 ? 20.396 30.765 14.555 1.00 5.82 89 SER A CA 1
ATOM 681 C C . SER A 1 89 ? 20.593 31.200 15.998 1.00 5.62 89 SER A C 1
ATOM 682 O O . SER A 1 89 ? 21.672 31.581 16.437 1.00 6.29 89 SER A O 1
ATOM 685 N N . GLY A 1 90 ? 19.487 31.109 16.748 1.00 6.03 90 GLY A N 1
ATOM 686 C CA . GLY A 1 90 ? 19.479 31.428 18.152 1.00 6.93 90 GLY A CA 1
ATOM 687 C C . GLY A 1 90 ? 19.383 32.895 18.467 1.00 7.02 90 GLY A C 1
ATOM 688 O O . GLY A 1 90 ? 19.219 33.255 19.644 1.00 9.15 90 GLY A O 1
ATOM 689 N N . GLU A 1 91 ? 19.496 33.762 17.456 1.00 6.10 91 GLU A N 1
ATOM 690 C CA . GLU A 1 91 ? 19.387 35.209 17.643 1.00 6.49 91 GLU A CA 1
ATOM 691 C C . GLU A 1 91 ? 17.957 35.652 17.353 1.00 6.38 91 GLU A C 1
ATOM 692 O O . GLU A 1 91 ? 17.146 34.920 16.810 1.00 6.99 91 GLU A O 1
ATOM 698 N N . LYS A 1 92 ? 17.677 36.896 17.737 1.00 6.60 92 LYS A N 1
ATOM 699 C CA A LYS A 1 92 ? 16.359 37.462 17.577 0.50 6.14 92 LYS A CA 1
ATOM 700 C CA B LYS A 1 92 ? 16.361 37.446 17.486 0.5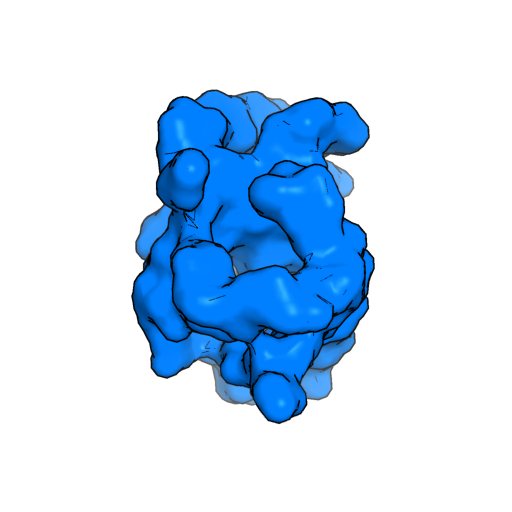0 6.65 92 LYS A CA 1
ATOM 701 C C . LYS A 1 92 ? 16.474 38.952 17.326 1.00 5.51 92 LYS A C 1
ATOM 702 O O . LYS A 1 92 ? 17.459 39.595 17.728 1.00 6.75 92 LYS A O 1
ATOM 713 N N . ASP A 1 93 ? 15.442 39.529 16.714 1.00 5.02 93 ASP A N 1
ATOM 714 C CA . ASP A 1 93 ? 15.356 40.983 16.614 1.00 4.60 93 ASP A CA 1
ATOM 715 C C . ASP A 1 93 ? 13.906 41.349 16.435 1.00 4.70 93 ASP A C 1
ATOM 716 O O . ASP A 1 93 ? 13.146 40.603 15.819 1.00 6.36 93 ASP A O 1
ATOM 721 N N . SER A 1 94 ? 13.528 42.530 16.928 1.00 4.97 94 SER A N 1
ATOM 722 C CA A SER A 1 94 ? 12.187 43.032 16.756 0.75 4.75 94 SER A CA 1
ATOM 723 C CA B SER A 1 94 ? 12.194 43.040 16.796 0.25 4.86 94 SER A CA 1
ATOM 724 C C . SER A 1 94 ? 12.248 44.409 16.115 1.00 5.00 94 SER A C 1
ATOM 725 O O . SER A 1 94 ? 13.182 45.176 16.356 1.00 6.82 94 SER A O 1
ATOM 730 N N . VAL A 1 95 ? 11.240 44.699 15.294 1.00 4.26 95 VAL A N 1
ATOM 731 C CA . VAL A 1 95 ? 11.090 46.044 14.752 1.00 4.33 95 VAL A CA 1
ATOM 732 C C . VAL A 1 95 ? 9.638 46.468 14.975 1.00 3.78 95 VAL A C 1
ATOM 733 O O . VAL A 1 95 ? 8.710 45.665 14.846 1.00 4.45 95 VAL A O 1
ATOM 737 N N . THR A 1 96 ? 9.477 47.756 15.318 1.00 3.95 96 THR A N 1
ATOM 738 C CA . THR A 1 96 ? 8.156 48.346 15.494 1.00 4.04 96 THR A CA 1
ATOM 739 C C . THR A 1 96 ? 8.003 49.475 14.479 1.00 4.53 96 THR A C 1
ATOM 740 O O . THR A 1 96 ? 8.978 50.237 14.239 1.00 5.69 96 THR A O 1
ATOM 744 N N . PHE A 1 97 ? 6.828 49.603 13.893 1.00 4.72 97 PHE A N 1
ATOM 745 C CA . PHE A 1 97 ? 6.599 50.683 12.950 1.00 5.40 97 PHE A CA 1
ATOM 746 C C . PHE A 1 97 ? 5.207 51.270 13.165 1.00 5.73 97 PHE A C 1
ATOM 747 O O . PHE A 1 97 ? 4.298 50.663 13.733 1.00 5.76 97 PHE A O 1
ATOM 755 N N . ASP A 1 98 ? 5.076 52.498 12.649 1.00 7.08 98 ASP A N 1
ATOM 756 C CA . ASP A 1 98 ? 3.819 53.244 12.676 1.00 7.92 98 ASP A CA 1
ATOM 757 C C . ASP A 1 98 ? 2.904 52.751 11.555 1.00 7.16 98 ASP A C 1
ATOM 758 O O . ASP A 1 98 ? 3.242 52.780 10.390 1.00 8.35 98 ASP A O 1
ATOM 763 N N . VAL A 1 99 ? 1.706 52.359 11.987 1.00 7.89 99 VAL A N 1
ATOM 764 C CA . VAL A 1 99 ? 0.691 51.863 11.083 1.00 8.72 99 VAL A CA 1
ATOM 765 C C . VAL A 1 99 ? 0.204 52.957 10.135 1.00 9.49 99 VAL A C 1
ATOM 766 O O . VAL A 1 99 ? -0.317 52.651 9.066 1.00 11.03 99 VAL A O 1
ATOM 770 N N . SER A 1 100 ? 0.400 54.228 10.492 1.00 8.99 100 SER A N 1
ATOM 771 C CA . SER A 1 100 ? 0.116 55.345 9.602 1.00 10.12 100 SER A CA 1
ATOM 772 C C . SER A 1 100 ? 0.930 55.321 8.341 1.00 11.36 100 SER A C 1
ATOM 773 O O . SER A 1 100 ? 0.558 55.982 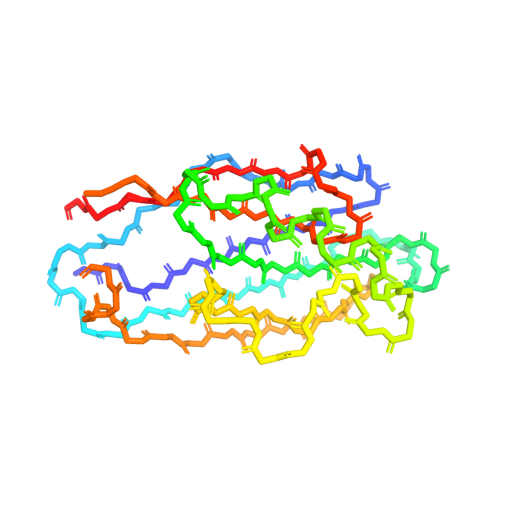7.366 1.00 13.62 100 SER A O 1
ATOM 776 N N . LYS A 1 101 ? 2.016 54.546 8.307 1.00 10.71 101 LYS A N 1
ATOM 777 C CA . LYS A 1 101 ? 2.756 54.306 7.071 1.00 12.52 101 LYS A CA 1
ATOM 778 C C . LYS A 1 101 ? 2.036 53.333 6.104 1.00 11.27 101 LYS A C 1
ATOM 779 O O . LYS A 1 101 ? 2.438 53.226 4.934 1.00 16.07 101 LYS A O 1
ATOM 785 N N . LEU A 1 102 ? 1.003 52.636 6.582 1.00 11.76 102 LEU A N 1
ATOM 786 C CA . LEU A 1 102 ? 0.201 51.728 5.777 1.00 12.14 102 LEU A CA 1
ATOM 787 C C . LEU A 1 102 ? -1.124 52.519 5.486 1.00 13.49 102 LEU A C 1
ATOM 788 O O . LEU A 1 102 ? -1.571 53.449 6.209 1.00 16.20 102 LEU A O 1
ATOM 793 N N . GLU A 1 106 ? -3.978 49.360 -0.111 1.00 17.36 106 GLU A N 1
ATOM 794 C CA . GLU A 1 106 ? -2.663 49.102 -0.675 1.00 14.46 106 GLU A CA 1
ATOM 795 C C . GLU A 1 106 ? -2.226 47.730 -0.322 1.00 13.98 106 GLU A C 1
ATOM 796 O O . GLU A 1 106 ? -2.712 47.194 0.696 1.00 16.14 106 GLU A O 1
ATOM 802 N N . GLN A 1 107 ? -1.421 47.068 -1.135 1.00 10.80 107 GLN A N 1
ATOM 803 C CA A GLN A 1 107 ? -0.969 45.725 -0.835 0.50 8.25 107 GLN A CA 1
ATOM 804 C CA B GLN A 1 107 ? -0.997 45.720 -0.718 0.25 9.14 107 GLN A CA 1
ATOM 805 C CA C GLN A 1 107 ? -0.992 45.723 -0.724 0.25 9.04 107 GLN A CA 1
ATOM 806 C C . GLN A 1 107 ? 0.492 45.759 -0.389 1.00 6.55 107 GLN A C 1
ATOM 807 O O . GLN A 1 107 ? 1.287 46.291 -1.117 1.00 8.67 107 GLN A O 1
ATOM 823 N N . TYR A 1 108 ? 0.815 45.194 0.766 1.00 6.26 108 TYR A N 1
ATOM 824 C CA A TYR A 1 108 ? 2.187 45.121 1.259 0.50 5.28 108 TYR A CA 1
ATOM 825 C CA B TYR A 1 108 ? 2.149 45.158 1.303 0.50 5.87 108 TYR A CA 1
ATOM 826 C C . TYR A 1 108 ?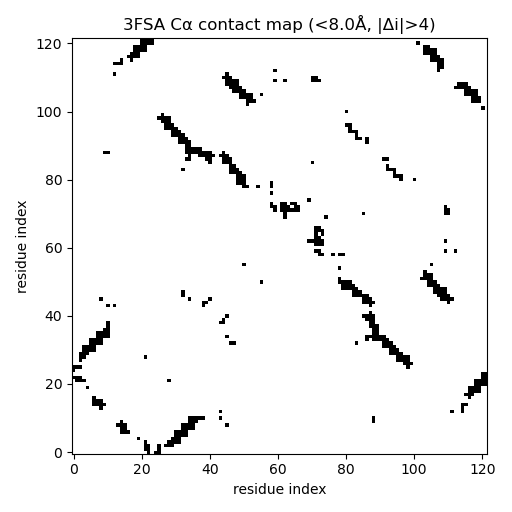 2.695 43.721 1.265 1.00 6.21 108 TYR A C 1
ATOM 827 O O . TYR A 1 108 ? 1.927 42.737 1.364 1.00 7.49 108 TYR A O 1
ATOM 844 N N . MET A 1 109 ? 4.002 43.628 1.179 1.00 6.66 109 MET A N 1
ATOM 845 C CA A MET A 1 109 ? 4.643 42.353 1.303 0.50 5.85 109 MET A CA 1
ATOM 846 C CA B MET A 1 109 ? 4.798 42.355 1.103 0.50 6.16 109 MET A CA 1
ATOM 847 C C . MET A 1 109 ? 5.882 42.466 2.173 1.00 5.17 109 MET A C 1
ATOM 848 O O . MET A 1 109 ? 6.521 43.504 2.305 1.00 6.95 109 MET A O 1
ATOM 857 N N . PHE A 1 110 ? 6.150 41.331 2.833 1.00 4.38 110 PHE A N 1
ATOM 858 C CA . PHE A 1 110 ? 7.389 41.194 3.606 1.00 3.98 110 PHE A CA 1
ATOM 859 C C . PHE A 1 110 ? 8.258 40.152 2.924 1.00 3.80 110 PHE A C 1
ATOM 860 O O . PHE A 1 110 ? 7.783 39.256 2.218 1.00 4.67 110 PHE A O 1
ATOM 868 N N . PHE A 1 111 ? 9.570 40.288 3.157 1.00 3.81 111 PHE A N 1
ATOM 869 C CA . PHE A 1 111 ? 10.519 39.387 2.539 1.00 3.94 111 PHE A CA 1
ATOM 870 C C . PHE A 1 111 ? 11.836 39.457 3.301 1.00 3.72 111 PHE A C 1
ATOM 871 O O . PHE A 1 111 ? 12.078 40.369 4.081 1.00 4.29 111 PHE A O 1
ATOM 879 N N . CYS A 1 112 ? 12.684 38.464 3.048 1.00 3.95 112 CYS A N 1
ATOM 880 C CA . CYS A 1 112 ? 14.070 38.471 3.514 1.00 3.79 112 CYS A CA 1
ATOM 881 C C . CYS A 1 112 ? 14.943 39.031 2.387 1.00 4.50 112 CYS A C 1
ATOM 882 O O . CYS A 1 112 ? 14.854 38.593 1.235 1.00 5.63 112 CYS A O 1
ATOM 885 N N . ALA A 1 113 ? 15.749 40.040 2.708 1.00 4.75 113 ALA A N 1
ATOM 886 C CA . ALA A 1 113 ? 16.623 40.613 1.671 1.00 6.11 113 ALA A CA 1
ATOM 887 C C . ALA A 1 113 ? 17.788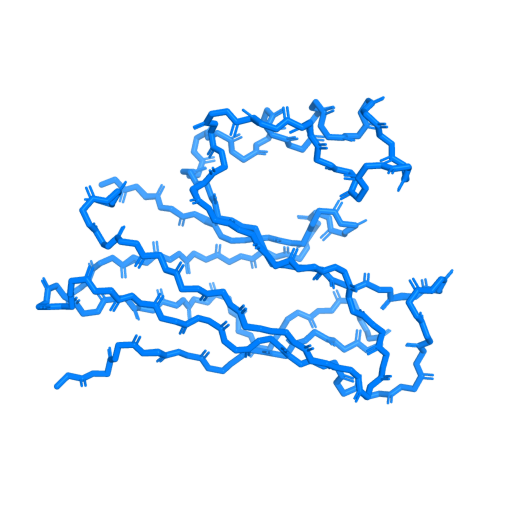 39.651 1.318 1.00 7.23 113 ALA A C 1
ATOM 888 O O . ALA A 1 113 ? 18.348 39.761 0.222 1.00 10.76 113 ALA A O 1
ATOM 890 N N . ALA A 1 114 ? 18.200 38.779 2.234 1.00 6.64 114 ALA A N 1
ATOM 891 C CA . ALA A 1 114 ? 19.242 37.804 1.897 1.00 7.97 114 ALA A CA 1
ATOM 892 C C . ALA A 1 114 ? 18.711 36.756 0.924 1.00 7.17 114 ALA A C 1
ATOM 893 O O . ALA A 1 114 ? 19.452 36.259 0.066 1.00 9.59 114 ALA A O 1
ATOM 895 N N . HIS A 1 115 ? 17.438 36.368 1.100 1.00 5.94 115 HIS A N 1
ATOM 896 C CA . HIS A 1 115 ? 16.787 35.308 0.345 1.00 5.95 115 HIS A CA 1
ATOM 897 C C . HIS A 1 115 ? 15.437 35.826 -0.109 1.00 5.66 115 HIS A C 1
ATOM 898 O O . HIS A 1 115 ? 14.413 35.551 0.543 1.00 5.92 115 HIS A O 1
ATOM 905 N N . ALA A 1 116 ? 15.412 36.536 -1.220 1.00 6.41 116 ALA A N 1
ATOM 906 C CA . ALA A 1 116 ? 14.209 37.244 -1.632 1.00 7.04 116 ALA A CA 1
ATOM 907 C C . ALA A 1 116 ? 13.057 36.309 -2.002 1.00 6.78 116 ALA A C 1
ATOM 908 O O . ALA A 1 116 ? 11.899 36.741 -2.097 1.00 8.13 116 ALA A O 1
ATOM 910 N N . ALA A 1 117 ? 13.347 35.036 -2.229 1.00 6.32 117 ALA A N 1
ATOM 911 C CA . ALA A 1 117 ? 12.288 34.050 -2.397 1.00 6.97 117 ALA A CA 1
ATOM 912 C C . ALA A 1 117 ? 11.439 33.863 -1.155 1.00 5.82 117 ALA A C 1
ATOM 913 O O . ALA A 1 117 ? 10.310 33.371 -1.275 1.00 6.95 117 ALA A O 1
ATOM 915 N N . MET A 1 118 ? 11.973 34.192 0.028 1.00 5.05 118 MET A N 1
ATOM 916 C CA . MET A 1 118 ? 11.254 34.119 1.304 1.00 4.89 118 MET A CA 1
ATOM 917 C C . MET A 1 118 ? 10.371 35.366 1.408 1.00 4.85 118 MET A C 1
ATOM 918 O O . MET A 1 118 ? 10.893 36.476 1.538 1.00 5.33 118 MET A O 1
ATOM 923 N N . LYS A 1 119 ? 9.048 35.188 1.321 1.00 5.01 119 LYS A N 1
ATOM 924 C CA . LYS A 1 119 ? 8.171 36.360 1.201 1.00 4.93 119 LYS A CA 1
ATOM 925 C C . LYS A 1 119 ? 6.776 35.999 1.677 1.00 4.80 119 LYS A C 1
ATOM 926 O O . LYS A 1 119 ? 6.372 34.812 1.765 1.00 5.04 119 LYS A O 1
ATOM 932 N N . GLY A 1 120 ? 6.004 37.047 1.942 1.00 4.58 120 GLY A N 1
ATOM 933 C CA . GLY A 1 120 ? 4.597 36.860 2.238 1.00 4.43 120 GLY A CA 1
ATOM 934 C C . GLY A 1 120 ? 3.901 38.209 2.168 1.00 4.33 120 GLY A C 1
ATOM 935 O O . GLY A 1 120 ? 4.495 39.222 1.820 1.00 4.83 120 GLY A O 1
ATOM 936 N N . THR A 1 121 ? 2.610 38.198 2.499 1.00 4.82 121 THR A N 1
ATOM 937 C CA A THR A 1 121 ? 1.803 39.400 2.418 0.50 5.02 121 THR A CA 1
ATOM 938 C CA B THR A 1 121 ? 1.782 39.382 2.404 0.50 5.69 121 THR A CA 1
ATOM 939 C C . THR A 1 121 ? 1.526 39.962 3.811 1.00 6.01 121 THR A C 1
ATOM 940 O O . THR A 1 121 ? 1.522 39.230 4.810 1.00 8.70 121 THR A O 1
ATOM 947 N N . LEU A 1 122 ? 1.387 41.265 3.866 1.00 6.19 122 LEU A N 1
ATOM 948 C CA . LEU A 1 122 ? 0.957 41.939 5.100 1.00 6.77 122 LEU A CA 1
ATOM 949 C C . LEU A 1 122 ? -0.223 42.779 4.731 1.00 8.83 122 LEU A C 1
ATOM 950 O O . LEU A 1 122 ? -0.160 43.545 3.768 1.00 9.80 122 LEU A O 1
ATOM 955 N N . THR A 1 123 ? -1.321 42.629 5.480 1.00 10.45 123 THR A N 1
ATOM 956 C CA A THR A 1 123 ? -2.473 43.471 5.148 0.33 11.25 123 THR A CA 1
ATOM 957 C CA B THR A 1 123 ? -2.662 43.102 5.163 0.33 9.11 123 THR A CA 1
ATOM 958 C CA C THR A 1 123 ? -2.610 43.232 5.140 0.33 10.75 123 THR A CA 1
ATOM 959 C C . THR A 1 123 ? -3.188 43.901 6.383 1.00 10.92 123 THR A C 1
ATOM 960 O O . THR A 1 123 ? -3.173 43.313 7.446 1.00 11.90 123 THR A O 1
ATOM 970 N N . LEU A 1 124 ? -3.714 45.121 6.214 1.00 12.51 124 LEU A N 1
ATOM 971 C CA . LEU A 1 124 ? -4.519 45.778 7.244 1.00 12.49 124 LEU A CA 1
ATOM 972 C C . LEU A 1 124 ? -5.878 45.122 7.164 1.00 12.78 124 LEU A C 1
ATOM 973 O O . LEU A 1 124 ? -6.497 45.061 6.089 1.00 17.13 124 LEU A O 1
ATOM 978 N N . LYS A 1 125 ? -6.398 44.710 8.300 1.00 13.31 125 LYS A N 1
ATOM 979 C CA . LYS A 1 125 ? -7.717 44.106 8.377 1.00 14.94 125 LYS A CA 1
ATOM 980 C C . LYS A 1 125 ? -8.558 44.576 9.546 1.00 15.91 125 LYS A C 1
ATOM 981 O O . LYS A 1 125 ? -8.028 44.836 10.617 1.00 17.61 125 LYS A O 1
#